Protein AF-A0AA38Q0B6-F1 (afdb_monomer_lite)

Sequence (111 aa):
MNSVNASTGLSMFQLRYGRAPRVIPPLLTSTTVTSCKPDSDLKDARDLLTKISLLESEARDNLYCAKVLQAYHADKSRGPCEIFEVGDLVLLSTLNRRQAYKKAGERRVAK

pLDDT: mean 83.53, std 13.38, range [40.41, 97.69]

Structure (mmCIF, N/CA/C/O backbone):
data_AF-A0AA38Q0B6-F1
#
_entry.id   AF-A0AA38Q0B6-F1
#
loop_
_atom_site.group_PDB
_atom_site.id
_atom_site.type_symbol
_atom_site.label_atom_id
_atom_site.label_alt_id
_atom_site.label_comp_id
_atom_site.label_asym_id
_atom_site.label_entity_id
_atom_site.label_seq_id
_atom_site.pdbx_PDB_ins_code
_atom_site.Cartn_x
_atom_site.Cartn_y
_atom_site.Cartn_z
_atom_site.occupancy
_atom_site.B_iso_or_equiv
_atom_site.auth_seq_id
_atom_site.auth_comp_id
_atom_site.auth_asym_id
_atom_site.auth_atom_id
_atom_site.pdbx_PDB_model_num
ATOM 1 N N . MET A 1 1 ? 5.061 16.464 -6.567 1.00 59.50 1 MET A N 1
ATOM 2 C CA . MET A 1 1 ? 4.255 15.226 -6.696 1.00 59.50 1 MET A CA 1
ATOM 3 C C . MET A 1 1 ? 5.158 13.988 -6.866 1.00 59.50 1 MET A C 1
ATOM 5 O O . MET A 1 1 ? 4.919 13.158 -7.730 1.00 59.50 1 MET A O 1
ATOM 9 N N . ASN A 1 2 ? 6.219 13.867 -6.054 1.00 76.81 2 ASN A N 1
ATOM 10 C CA . ASN A 1 2 ? 7.141 12.715 -6.039 1.00 76.81 2 ASN A CA 1
ATOM 11 C C . ASN A 1 2 ? 7.345 12.188 -4.605 1.00 76.81 2 ASN A C 1
ATOM 13 O O . ASN A 1 2 ? 8.365 11.592 -4.285 1.00 76.81 2 ASN A O 1
ATOM 17 N N . SER A 1 3 ? 6.395 12.470 -3.713 1.00 88.75 3 SER A N 1
ATOM 18 C CA . SER A 1 3 ? 6.390 11.900 -2.372 1.00 88.75 3 SER A CA 1
ATOM 19 C C . SER A 1 3 ? 6.080 10.411 -2.471 1.00 88.75 3 SER A C 1
ATOM 21 O O . SER A 1 3 ? 5.145 10.016 -3.176 1.00 88.75 3 SER A O 1
ATOM 23 N N . VAL A 1 4 ? 6.862 9.600 -1.768 1.00 90.88 4 VAL A N 1
ATOM 24 C CA . VAL A 1 4 ? 6.591 8.172 -1.608 1.00 90.88 4 VAL A CA 1
ATOM 25 C C . VAL A 1 4 ? 5.363 8.015 -0.719 1.00 90.88 4 VAL A C 1
ATOM 27 O O . VAL A 1 4 ? 5.267 8.651 0.331 1.00 90.88 4 VAL A O 1
ATOM 30 N N . ASN A 1 5 ? 4.404 7.201 -1.152 1.00 92.06 5 ASN A N 1
ATOM 31 C CA . ASN A 1 5 ? 3.260 6.866 -0.318 1.00 92.06 5 ASN A CA 1
ATOM 32 C C . ASN A 1 5 ? 3.671 5.771 0.676 1.00 92.06 5 ASN A C 1
ATOM 34 O O . ASN A 1 5 ? 4.132 4.707 0.272 1.00 92.06 5 ASN A O 1
ATOM 38 N N . ALA A 1 6 ? 3.470 6.022 1.971 1.00 91.81 6 ALA A N 1
ATOM 39 C CA . ALA A 1 6 ? 3.827 5.091 3.039 1.00 91.81 6 ALA A CA 1
ATOM 40 C C . ALA A 1 6 ? 3.128 3.724 2.923 1.00 91.81 6 ALA A C 1
ATOM 42 O O . ALA A 1 6 ? 3.690 2.721 3.341 1.00 91.81 6 ALA A O 1
ATOM 43 N N . SER A 1 7 ? 1.920 3.666 2.351 1.00 91.44 7 SER A N 1
ATOM 44 C CA . SER A 1 7 ? 1.168 2.411 2.208 1.00 91.44 7 SER A CA 1
ATOM 45 C C . SER A 1 7 ? 1.577 1.580 0.994 1.00 91.44 7 SER A C 1
ATOM 47 O O . SER A 1 7 ? 1.329 0.383 0.986 1.00 91.44 7 SER A O 1
ATOM 49 N N . THR A 1 8 ? 2.164 2.187 -0.041 1.00 91.62 8 THR A N 1
ATOM 50 C CA . THR A 1 8 ? 2.553 1.469 -1.270 1.00 91.62 8 THR A CA 1
ATOM 51 C C . THR A 1 8 ? 4.064 1.382 -1.466 1.00 91.62 8 THR A C 1
ATOM 53 O O . THR A 1 8 ? 4.509 0.639 -2.334 1.00 91.62 8 THR A O 1
ATOM 56 N N . GLY A 1 9 ? 4.860 2.151 -0.715 1.00 92.25 9 GLY A N 1
ATOM 57 C CA . GLY A 1 9 ? 6.321 2.206 -0.840 1.00 92.25 9 GLY A CA 1
ATOM 58 C C . GLY A 1 9 ? 6.833 2.904 -2.107 1.00 92.25 9 GLY A C 1
ATOM 59 O O . GLY A 1 9 ? 8.038 3.044 -2.287 1.00 92.25 9 GLY A O 1
ATOM 60 N N . LEU A 1 10 ? 5.936 3.393 -2.970 1.00 92.06 10 LEU A N 1
ATOM 61 C CA . LEU A 1 10 ? 6.259 3.959 -4.282 1.00 92.06 10 LEU A CA 1
ATOM 62 C C . LEU A 1 10 ? 5.713 5.380 -4.440 1.00 92.06 10 LEU A C 1
ATOM 64 O O . LEU A 1 10 ? 4.731 5.770 -3.797 1.00 92.06 10 LEU A O 1
ATOM 68 N N . SER A 1 11 ? 6.336 6.169 -5.319 1.00 93.12 11 SER A N 1
ATOM 69 C CA . SER A 1 11 ? 5.786 7.465 -5.719 1.00 93.12 11 SER A CA 1
ATOM 70 C C . SER A 1 11 ? 4.736 7.303 -6.822 1.00 93.12 11 SER A C 1
ATOM 72 O O . SER A 1 11 ? 4.830 6.424 -7.680 1.00 93.12 11 SER A O 1
ATOM 74 N N . MET A 1 12 ? 3.741 8.194 -6.855 1.00 89.81 12 MET A N 1
ATOM 75 C CA . MET A 1 12 ? 2.719 8.183 -7.915 1.00 89.81 12 MET A CA 1
ATOM 76 C C . MET A 1 12 ? 3.321 8.351 -9.315 1.00 89.81 12 MET A C 1
ATOM 78 O O . MET A 1 12 ? 2.793 7.826 -10.292 1.00 89.81 12 MET A O 1
ATOM 82 N N . PHE A 1 13 ? 4.450 9.058 -9.416 1.00 91.31 13 PHE A N 1
ATOM 83 C CA . PHE A 1 13 ? 5.167 9.199 -10.677 1.00 91.31 13 PHE A CA 1
ATOM 84 C C . PHE A 1 13 ? 5.773 7.860 -11.123 1.00 91.31 13 PHE A C 1
ATOM 86 O O . PHE A 1 13 ? 5.651 7.497 -12.291 1.00 91.31 13 PHE A O 1
ATOM 93 N N . GLN A 1 14 ? 6.374 7.105 -10.199 1.00 91.81 14 GLN A N 1
ATOM 94 C CA . GLN A 1 14 ? 6.919 5.778 -10.494 1.00 91.81 14 GLN A CA 1
ATOM 95 C C . GLN A 1 14 ? 5.827 4.788 -10.895 1.00 91.81 14 GLN A C 1
ATOM 97 O O . GLN A 1 14 ? 6.023 4.065 -11.865 1.00 91.81 14 GLN A O 1
ATOM 102 N N . LEU A 1 15 ? 4.672 4.804 -10.223 1.00 91.44 15 LEU A N 1
ATOM 103 C CA . LEU A 1 15 ? 3.537 3.951 -10.592 1.00 91.44 15 LEU A CA 1
ATOM 104 C C . LEU A 1 15 ? 3.022 4.254 -12.000 1.00 91.44 15 LEU A C 1
ATOM 106 O O . LEU A 1 15 ? 2.730 3.343 -12.762 1.00 91.44 15 LEU A O 1
ATOM 110 N N . ARG A 1 16 ? 2.948 5.536 -12.368 1.00 90.25 16 ARG A N 1
ATOM 111 C CA . ARG A 1 16 ? 2.414 5.944 -13.671 1.00 90.25 16 ARG A CA 1
ATOM 112 C C . ARG A 1 16 ? 3.399 5.754 -14.826 1.00 90.25 16 ARG A C 1
ATOM 114 O O . ARG A 1 16 ? 2.969 5.498 -15.945 1.00 90.25 16 ARG A O 1
ATOM 121 N N . TYR A 1 17 ? 4.695 5.950 -14.588 1.00 90.19 17 TYR A N 1
ATOM 122 C CA . TYR A 1 17 ? 5.703 6.030 -15.655 1.00 90.19 17 TYR A CA 1
ATOM 123 C C . TYR A 1 17 ? 6.804 4.965 -15.570 1.00 90.19 17 TYR A C 1
ATOM 125 O O . TYR A 1 17 ? 7.723 4.984 -16.387 1.00 90.19 17 TYR A O 1
ATOM 133 N N . GLY A 1 18 ? 6.778 4.080 -14.571 1.00 89.50 18 GLY A N 1
ATOM 134 C CA . GLY A 1 18 ? 7.767 3.010 -14.382 1.00 89.50 18 GLY A CA 1
ATOM 135 C C . GLY A 1 18 ? 9.177 3.483 -14.004 1.00 89.50 18 GLY A C 1
ATOM 136 O O . GLY A 1 18 ? 10.128 2.697 -13.977 1.00 89.50 18 GLY A O 1
ATOM 137 N N . ARG A 1 19 ? 9.354 4.784 -13.744 1.00 87.38 19 ARG A N 1
ATOM 138 C CA . ARG A 1 19 ? 10.656 5.420 -13.492 1.00 87.38 19 A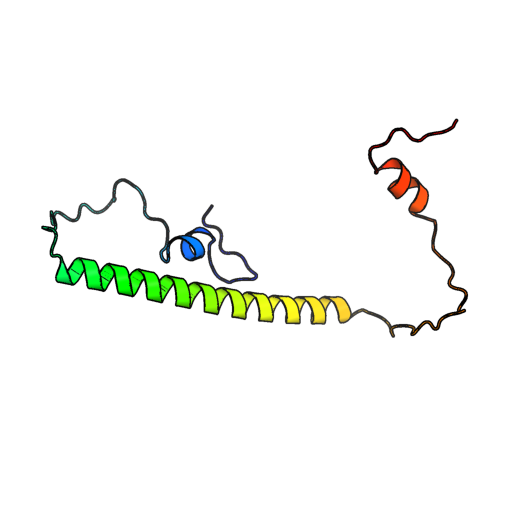RG A CA 1
ATOM 139 C C . ARG A 1 19 ? 10.523 6.609 -12.555 1.00 87.38 19 ARG A C 1
ATOM 141 O O . ARG A 1 19 ? 9.450 7.180 -12.434 1.00 87.38 19 ARG A O 1
ATOM 148 N N . ALA A 1 20 ? 11.624 7.012 -11.929 1.00 86.44 20 ALA A N 1
ATOM 149 C CA . ALA A 1 20 ? 11.682 8.256 -11.167 1.00 86.44 20 ALA A CA 1
ATOM 150 C C . ALA A 1 20 ? 11.657 9.483 -12.106 1.00 86.44 20 ALA A C 1
ATOM 152 O O . ALA A 1 20 ? 12.145 9.395 -13.242 1.00 86.44 20 ALA A O 1
ATOM 153 N N . PRO A 1 21 ? 11.106 10.626 -11.661 1.00 87.69 21 PRO A N 1
ATOM 154 C CA . PRO A 1 21 ? 11.129 11.851 -12.451 1.00 87.69 21 PRO A CA 1
ATOM 155 C C . PRO A 1 21 ? 12.571 12.315 -12.676 1.00 87.69 21 PRO A C 1
ATOM 157 O O . PRO A 1 21 ? 13.416 12.211 -11.788 1.00 87.69 21 PRO A O 1
ATOM 160 N N . ARG A 1 22 ? 12.851 12.827 -13.878 1.00 84.88 22 ARG A N 1
ATOM 161 C CA . ARG A 1 22 ? 14.148 13.406 -14.254 1.00 84.88 22 ARG A CA 1
ATOM 162 C C . ARG A 1 22 ? 14.000 14.916 -14.418 1.00 84.88 22 ARG A C 1
ATOM 164 O O . ARG A 1 22 ? 12.944 15.380 -14.842 1.00 84.88 22 ARG A O 1
ATOM 171 N N . VAL A 1 23 ? 15.054 15.663 -14.100 1.00 84.62 23 VAL A N 1
ATOM 172 C CA . VAL A 1 23 ? 15.114 17.109 -14.352 1.00 84.62 23 VAL A CA 1
ATOM 173 C C . VAL A 1 23 ? 15.203 17.343 -15.861 1.00 84.62 23 VAL A C 1
ATOM 175 O O . VAL A 1 23 ? 15.978 16.669 -16.543 1.00 84.62 23 VAL A O 1
ATOM 178 N N . ILE A 1 24 ? 14.376 18.257 -16.375 1.00 81.31 24 ILE A N 1
ATOM 179 C CA . ILE A 1 24 ? 14.391 18.699 -17.772 1.00 81.31 24 ILE A CA 1
ATOM 180 C C . ILE A 1 24 ? 14.799 20.181 -17.776 1.00 81.31 24 ILE A C 1
ATOM 182 O O . ILE A 1 24 ? 14.141 20.964 -17.088 1.00 81.31 24 ILE A O 1
ATOM 186 N N . PRO A 1 25 ? 15.835 20.580 -18.535 1.00 82.88 25 PRO A N 1
ATOM 187 C CA . PRO A 1 25 ? 16.687 19.736 -19.376 1.00 82.88 25 PRO A CA 1
ATOM 188 C C . PRO A 1 25 ? 17.638 18.845 -18.547 1.00 82.88 25 PRO A C 1
ATOM 190 O O . PRO A 1 25 ? 17.913 19.154 -17.386 1.00 82.88 25 PRO A O 1
ATOM 193 N N . PRO A 1 26 ? 18.131 17.724 -19.107 1.00 78.56 26 PRO A N 1
ATOM 194 C CA . PRO A 1 26 ? 19.083 16.858 -18.418 1.00 78.56 26 PRO A CA 1
ATOM 195 C C . PRO A 1 26 ? 20.334 17.645 -18.011 1.00 78.56 26 PRO A C 1
ATOM 197 O O . PRO A 1 26 ? 20.964 18.273 -18.856 1.00 78.56 26 PRO A O 1
ATOM 200 N N . LEU A 1 27 ? 20.710 17.586 -16.729 1.00 79.44 27 LEU A N 1
ATOM 201 C CA . LEU A 1 27 ? 21.927 18.247 -16.228 1.00 79.44 27 LEU A CA 1
ATOM 202 C C . LEU A 1 27 ? 23.204 17.626 -16.812 1.00 79.44 27 LEU A C 1
ATOM 204 O O . LEU A 1 27 ? 24.219 18.298 -16.953 1.00 79.44 27 LEU A O 1
ATOM 208 N N . LEU A 1 28 ? 23.135 16.339 -17.159 1.00 76.56 28 LEU A N 1
ATOM 209 C CA . LEU A 1 28 ? 24.162 15.646 -17.920 1.00 76.56 28 LEU A CA 1
ATOM 210 C C . LEU A 1 28 ? 23.729 15.617 -19.382 1.00 76.56 28 LEU A C 1
ATOM 212 O O . LEU A 1 28 ? 22.768 14.934 -19.747 1.00 76.56 28 LEU A O 1
ATOM 216 N N . THR A 1 29 ? 24.447 16.350 -20.224 1.00 63.44 29 THR A N 1
ATOM 217 C CA . THR A 1 29 ? 24.314 16.249 -21.673 1.00 63.44 29 THR A CA 1
ATOM 218 C C . THR A 1 29 ? 24.934 14.929 -22.121 1.00 63.44 29 THR A C 1
ATOM 220 O O . THR A 1 29 ? 26.147 14.831 -22.292 1.00 63.44 29 THR A O 1
ATOM 223 N N . SER A 1 30 ? 24.121 13.886 -22.294 1.00 59.44 30 SER A N 1
ATOM 224 C CA . SER A 1 30 ? 24.564 12.727 -23.071 1.00 59.44 30 SER A CA 1
ATOM 225 C C . SER A 1 30 ? 24.685 13.180 -24.524 1.00 59.44 30 SER A C 1
ATOM 227 O O . SER A 1 30 ? 23.676 13.337 -25.206 1.00 59.44 30 SER A O 1
ATOM 229 N N . THR A 1 31 ? 25.909 13.428 -24.994 1.00 56.09 31 THR A N 1
ATOM 230 C CA . THR A 1 31 ? 26.232 13.874 -26.368 1.00 56.09 31 THR A CA 1
ATOM 231 C C . THR A 1 31 ? 25.901 12.819 -27.435 1.00 56.09 31 THR A C 1
ATOM 233 O O . THR A 1 31 ? 26.100 13.026 -28.628 1.00 56.09 31 THR A O 1
ATOM 236 N N . THR A 1 32 ? 25.373 11.664 -27.037 1.00 58.03 32 THR A N 1
ATOM 237 C CA . THR A 1 32 ? 24.888 10.645 -27.958 1.00 58.03 32 THR A CA 1
ATOM 238 C C . THR A 1 32 ? 23.531 11.073 -28.499 1.00 58.03 32 THR A C 1
ATOM 240 O O . THR A 1 32 ? 22.486 10.796 -27.908 1.00 58.03 32 THR A O 1
ATOM 243 N N . VAL A 1 33 ? 23.544 11.743 -29.648 1.00 57.34 33 VAL A N 1
ATOM 244 C CA . VAL A 1 33 ? 22.398 11.770 -30.556 1.00 57.34 33 VAL A CA 1
ATOM 245 C C . VAL A 1 33 ? 22.174 10.313 -30.973 1.00 57.34 33 VAL A C 1
ATOM 247 O O . VAL A 1 33 ? 22.799 9.813 -31.907 1.00 57.34 33 VAL A O 1
ATOM 250 N N . THR A 1 34 ? 21.409 9.563 -30.180 1.00 60.19 34 THR A N 1
ATOM 251 C CA . THR A 1 34 ? 21.167 8.144 -30.435 1.00 60.19 34 THR A CA 1
ATOM 252 C C . THR A 1 34 ? 20.273 8.060 -31.663 1.00 60.19 34 THR A C 1
ATOM 254 O O . THR A 1 34 ? 19.082 8.342 -31.593 1.00 60.19 34 THR A O 1
ATOM 257 N N . SER A 1 35 ? 20.875 7.722 -32.806 1.00 64.56 35 SER A N 1
ATOM 258 C CA . SER A 1 35 ? 20.156 7.260 -33.994 1.00 64.56 35 SER A CA 1
ATOM 259 C C . SER A 1 35 ? 19.133 6.205 -33.566 1.00 64.56 35 SER A C 1
ATOM 261 O O . SER A 1 35 ? 19.517 5.251 -32.885 1.00 64.56 35 SER A O 1
ATOM 263 N N . CYS A 1 36 ? 17.855 6.404 -33.914 1.00 60.28 36 CYS A N 1
ATOM 264 C CA . CYS A 1 36 ? 16.777 5.455 -33.640 1.00 60.28 36 CYS A CA 1
ATOM 265 C C . CYS A 1 36 ? 17.181 4.079 -34.168 1.00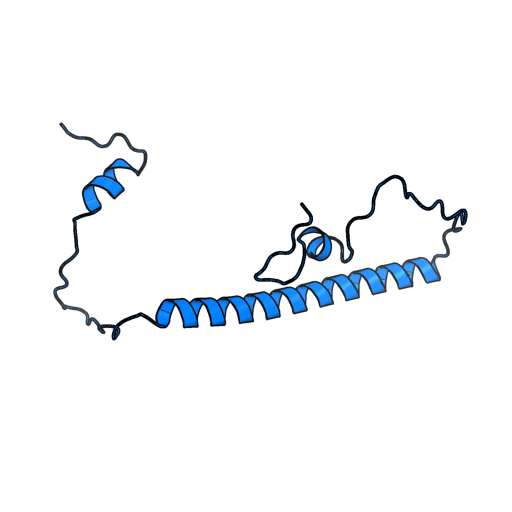 60.28 36 CYS A C 1
ATOM 267 O O . CYS A 1 36 ? 17.311 3.873 -35.377 1.00 60.28 36 CYS A O 1
ATOM 269 N N . LYS A 1 37 ? 17.411 3.143 -33.250 1.00 77.25 37 LYS A N 1
ATOM 270 C CA . LYS A 1 37 ? 17.750 1.761 -33.567 1.00 77.25 37 LYS A CA 1
ATOM 271 C C . LYS A 1 37 ? 16.496 0.949 -33.254 1.00 77.25 37 LYS A C 1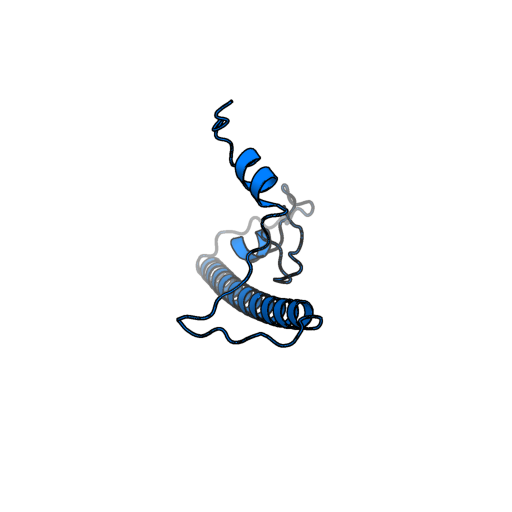
ATOM 273 O O . LYS A 1 37 ? 16.262 0.636 -32.088 1.00 77.25 37 LYS A O 1
ATOM 278 N N . PRO A 1 38 ? 15.675 0.610 -34.263 1.00 75.25 38 PRO A N 1
ATOM 279 C CA . PRO A 1 38 ? 14.323 0.101 -34.039 1.00 75.25 38 PRO A CA 1
ATOM 280 C C . PRO A 1 38 ? 14.305 -1.146 -33.144 1.00 75.25 38 PRO A C 1
ATOM 282 O O . PRO A 1 38 ? 13.462 -1.255 -32.260 1.00 75.25 38 PRO A O 1
ATOM 285 N N . ASP A 1 39 ? 15.278 -2.047 -33.293 1.00 79.81 39 ASP A N 1
ATOM 286 C CA . ASP A 1 39 ? 15.336 -3.275 -32.494 1.00 79.81 39 ASP A CA 1
ATOM 287 C C . ASP A 1 39 ? 15.728 -3.052 -31.027 1.00 79.81 39 ASP A C 1
ATOM 289 O O . ASP A 1 39 ? 15.269 -3.800 -30.161 1.00 79.81 39 ASP A O 1
ATOM 293 N N . SER A 1 40 ? 16.573 -2.058 -30.718 1.00 81.06 40 SER A N 1
ATOM 294 C CA . SER A 1 40 ? 16.882 -1.718 -29.321 1.00 81.06 40 SER A CA 1
ATOM 295 C C . SER A 1 40 ? 15.741 -0.939 -28.686 1.00 81.06 40 SER A C 1
ATOM 297 O O . SER A 1 40 ? 15.342 -1.260 -27.572 1.00 81.06 40 SER A O 1
ATOM 299 N N . ASP A 1 41 ? 15.148 -0.001 -29.423 1.00 83.81 41 ASP A N 1
ATOM 300 C CA . ASP A 1 41 ? 14.062 0.842 -28.923 1.00 83.81 41 ASP A CA 1
ATOM 301 C C . ASP A 1 41 ? 12.815 -0.004 -28.595 1.00 83.81 41 ASP A C 1
ATOM 303 O O . ASP A 1 41 ? 12.137 0.224 -27.592 1.00 83.81 41 ASP A O 1
ATOM 307 N N . LEU A 1 42 ? 12.541 -1.045 -29.394 1.00 87.12 42 LEU A N 1
ATOM 308 C CA . LEU A 1 42 ? 11.476 -2.015 -29.120 1.00 87.12 42 LEU A CA 1
ATOM 309 C C . LEU A 1 42 ? 11.741 -2.865 -27.870 1.00 87.12 42 LEU A C 1
ATOM 311 O O . LEU A 1 42 ? 10.793 -3.200 -27.157 1.00 87.12 42 LEU A O 1
ATOM 315 N N . LYS A 1 43 ? 12.997 -3.245 -27.605 1.00 88.44 43 LYS A N 1
ATOM 316 C CA . LYS A 1 43 ? 13.366 -3.977 -26.381 1.00 88.44 43 LYS A CA 1
ATOM 317 C C . LYS A 1 43 ? 13.202 -3.081 -25.158 1.00 88.44 43 LYS A C 1
ATOM 319 O O . LYS A 1 43 ? 12.483 -3.461 -24.240 1.00 88.44 43 LYS A O 1
ATOM 324 N N . ASP A 1 44 ? 13.730 -1.862 -25.214 1.00 87.75 44 ASP A N 1
ATOM 325 C CA . ASP A 1 44 ? 13.624 -0.880 -24.133 1.00 87.75 44 ASP A CA 1
ATOM 326 C C . ASP A 1 44 ? 12.160 -0.549 -23.801 1.00 87.75 44 ASP A C 1
ATOM 328 O O . ASP A 1 44 ? 11.785 -0.440 -22.631 1.00 87.75 44 ASP A O 1
ATOM 332 N N . ALA A 1 45 ? 11.299 -0.428 -24.818 1.00 89.44 45 ALA A N 1
ATOM 333 C CA . ALA A 1 45 ? 9.870 -0.200 -24.622 1.00 89.44 45 ALA A CA 1
ATOM 334 C C . ALA A 1 45 ? 9.175 -1.388 -23.937 1.00 89.44 45 ALA A C 1
ATOM 336 O O . ALA A 1 45 ? 8.356 -1.188 -23.036 1.00 89.44 45 ALA A O 1
ATOM 337 N N . ARG A 1 46 ? 9.502 -2.625 -24.334 1.00 92.81 46 ARG A N 1
ATOM 338 C CA . ARG A 1 46 ? 8.972 -3.834 -23.685 1.00 92.81 46 ARG A CA 1
ATOM 339 C C . ARG A 1 46 ? 9.429 -3.923 -22.235 1.00 92.81 46 ARG A C 1
ATOM 341 O O . ARG A 1 46 ? 8.596 -4.161 -21.366 1.00 92.81 46 ARG A O 1
ATOM 348 N N . ASP A 1 47 ? 10.703 -3.658 -21.973 1.00 92.25 47 ASP A N 1
ATOM 349 C CA . ASP A 1 47 ? 11.279 -3.681 -20.628 1.00 92.25 47 ASP A CA 1
ATOM 350 C C . ASP A 1 47 ? 10.672 -2.600 -19.722 1.00 92.25 47 ASP A C 1
ATOM 352 O O . ASP A 1 47 ? 10.463 -2.803 -18.525 1.00 92.25 47 ASP A O 1
ATOM 356 N N . LEU A 1 48 ? 10.325 -1.442 -20.287 1.00 91.44 48 LEU A N 1
ATOM 357 C CA . LEU A 1 48 ? 9.591 -0.404 -19.570 1.00 91.44 48 LEU A CA 1
ATOM 358 C C . LEU A 1 48 ? 8.196 -0.906 -19.166 1.00 91.44 48 LEU A C 1
ATOM 360 O O . LEU A 1 48 ? 7.809 -0.768 -18.005 1.00 91.44 48 LEU A O 1
ATOM 364 N N . LEU A 1 49 ? 7.449 -1.506 -20.095 1.00 93.38 49 LEU A N 1
ATOM 365 C CA . LEU A 1 49 ? 6.103 -2.016 -19.818 1.00 93.38 49 LEU A CA 1
ATOM 366 C C . LEU A 1 49 ? 6.117 -3.132 -18.769 1.00 93.38 49 LEU A C 1
ATOM 368 O O . LEU A 1 49 ? 5.323 -3.085 -17.829 1.00 93.38 49 LEU A O 1
ATOM 372 N N . THR A 1 50 ? 7.044 -4.088 -18.876 1.00 94.62 50 THR A N 1
ATOM 373 C CA . THR A 1 50 ? 7.187 -5.161 -17.878 1.00 94.62 50 THR A CA 1
ATOM 374 C C . THR A 1 50 ? 7.524 -4.591 -16.504 1.00 94.62 50 THR A C 1
ATOM 376 O O . THR A 1 50 ? 6.955 -5.019 -15.499 1.00 94.62 50 THR A O 1
ATOM 379 N N . LYS A 1 51 ? 8.376 -3.562 -16.450 1.00 93.12 51 LYS A N 1
ATOM 380 C CA . LYS A 1 51 ? 8.699 -2.858 -15.210 1.00 93.12 51 LYS A CA 1
ATOM 381 C C . LYS A 1 51 ? 7.495 -2.140 -14.602 1.00 93.12 51 LYS A C 1
ATOM 383 O O . LYS A 1 51 ? 7.342 -2.178 -13.385 1.00 93.12 51 LYS A O 1
ATOM 388 N N . ILE A 1 52 ? 6.641 -1.503 -15.407 1.00 94.62 52 ILE A N 1
ATOM 389 C CA . ILE A 1 52 ? 5.397 -0.893 -14.904 1.00 94.62 52 ILE A CA 1
ATOM 390 C C . ILE A 1 52 ? 4.508 -1.967 -14.282 1.00 94.62 52 ILE A C 1
ATOM 392 O O . ILE A 1 52 ? 4.083 -1.808 -13.142 1.00 94.62 52 ILE A O 1
ATOM 396 N N . SER A 1 53 ? 4.276 -3.078 -14.986 1.00 95.44 53 SER A N 1
ATOM 397 C CA . SER A 1 53 ? 3.441 -4.166 -14.469 1.00 95.44 53 SER A CA 1
ATOM 398 C C . SER A 1 53 ? 3.980 -4.743 -13.157 1.00 95.44 53 SER A C 1
ATOM 400 O O . SER A 1 53 ? 3.200 -5.006 -12.243 1.00 95.44 53 SER A O 1
ATOM 402 N N . LEU A 1 54 ? 5.304 -4.881 -13.036 1.00 95.75 54 LEU A N 1
ATOM 403 C CA . LEU A 1 54 ? 5.958 -5.342 -11.812 1.00 95.75 54 LEU A CA 1
ATOM 404 C C . LEU A 1 54 ? 5.775 -4.353 -10.650 1.00 95.75 54 LEU A C 1
ATOM 406 O O . LEU A 1 54 ? 5.409 -4.756 -9.545 1.00 95.75 54 LEU A O 1
ATOM 410 N N . LEU A 1 55 ? 5.971 -3.056 -10.901 1.00 95.31 55 LEU A N 1
ATOM 411 C CA . LEU A 1 55 ? 5.762 -2.015 -9.892 1.00 95.31 55 LEU A CA 1
ATOM 412 C C . LEU A 1 55 ? 4.301 -1.942 -9.442 1.00 95.31 55 LEU A C 1
ATOM 414 O O . LEU A 1 55 ? 4.031 -1.710 -8.267 1.00 95.31 55 LEU A O 1
ATOM 418 N N . GLU A 1 56 ? 3.348 -2.157 -10.349 1.00 94.69 56 GLU A N 1
ATOM 419 C CA . GLU A 1 56 ? 1.938 -2.240 -9.978 1.00 94.69 56 GLU A CA 1
ATOM 420 C C . GLU A 1 56 ? 1.641 -3.439 -9.076 1.00 94.69 56 GLU A C 1
ATOM 422 O O . GLU A 1 56 ? 0.885 -3.285 -8.116 1.00 94.69 56 GLU A O 1
ATOM 427 N N . SER A 1 57 ? 2.205 -4.621 -9.359 1.00 96.19 57 SER A N 1
ATOM 428 C CA . SER A 1 57 ? 2.035 -5.781 -8.472 1.00 96.19 57 SER A CA 1
ATOM 429 C C . SER A 1 57 ? 2.619 -5.521 -7.086 1.00 96.19 57 SER A C 1
ATOM 431 O O . SER A 1 57 ? 1.911 -5.689 -6.098 1.00 96.19 57 SER A O 1
ATOM 433 N N . GLU A 1 58 ? 3.841 -4.988 -7.012 1.00 96.06 58 GLU A N 1
ATOM 434 C CA . GLU A 1 58 ? 4.492 -4.646 -5.744 1.00 96.06 58 GLU A CA 1
ATOM 435 C C . GLU A 1 58 ? 3.673 -3.618 -4.947 1.00 96.06 58 GLU A C 1
ATOM 437 O O . GLU A 1 58 ? 3.466 -3.755 -3.741 1.00 96.06 58 GLU A O 1
ATOM 442 N N . ALA A 1 59 ? 3.125 -2.607 -5.627 1.00 95.81 59 ALA A N 1
ATOM 443 C CA . ALA A 1 59 ? 2.272 -1.611 -4.994 1.00 95.81 59 ALA A CA 1
ATOM 444 C C . ALA A 1 59 ? 1.006 -2.222 -4.390 1.00 95.81 59 ALA A C 1
ATOM 446 O O . ALA A 1 59 ? 0.587 -1.803 -3.310 1.00 95.81 59 ALA A O 1
ATOM 447 N N . ARG A 1 60 ? 0.380 -3.180 -5.088 1.00 96.00 60 ARG A N 1
ATOM 448 C CA . ARG A 1 60 ? -0.823 -3.872 -4.604 1.00 96.00 60 ARG A CA 1
ATOM 449 C C . ARG A 1 60 ? -0.507 -4.726 -3.382 1.00 96.00 60 ARG A C 1
ATOM 451 O O . ARG A 1 60 ? -1.264 -4.654 -2.414 1.00 96.00 60 ARG A O 1
ATOM 458 N N . ASP A 1 61 ? 0.608 -5.447 -3.399 1.00 97.56 61 ASP A N 1
ATOM 459 C CA . ASP A 1 61 ? 1.049 -6.280 -2.277 1.00 97.56 61 ASP A CA 1
ATOM 460 C C . ASP A 1 61 ? 1.348 -5.428 -1.037 1.00 97.56 61 ASP A C 1
ATOM 462 O O . ASP A 1 61 ? 0.846 -5.706 0.058 1.00 97.56 61 ASP A O 1
ATOM 466 N N . ASN A 1 62 ? 2.065 -4.314 -1.216 1.00 96.75 62 ASN A N 1
ATOM 467 C CA . ASN A 1 62 ? 2.343 -3.361 -0.141 1.00 96.75 62 ASN A CA 1
ATOM 468 C C . ASN A 1 62 ? 1.053 -2.761 0.432 1.00 96.75 62 ASN A C 1
ATOM 470 O O . ASN A 1 62 ? 0.879 -2.703 1.651 1.00 96.75 62 ASN A O 1
ATOM 474 N N . LEU A 1 63 ? 0.112 -2.371 -0.434 1.00 96.31 63 LEU A N 1
ATOM 475 C CA . LEU A 1 63 ? -1.176 -1.814 -0.018 1.00 96.31 63 LEU A CA 1
ATOM 476 C C . LEU A 1 63 ? -1.997 -2.850 0.760 1.00 96.31 63 LEU A C 1
ATOM 478 O O . LEU A 1 63 ? -2.629 -2.515 1.764 1.00 96.31 63 LEU A O 1
ATOM 482 N N . TYR A 1 64 ? -1.976 -4.111 0.327 1.00 97.69 64 TYR A N 1
ATOM 483 C CA . TYR A 1 64 ? -2.636 -5.201 1.034 1.00 97.69 64 TYR A CA 1
ATOM 484 C C . TYR A 1 64 ? -2.044 -5.398 2.434 1.00 97.69 64 TYR A C 1
ATOM 486 O O . TYR A 1 64 ? -2.783 -5.376 3.419 1.00 97.69 64 TYR A O 1
ATOM 494 N N . CYS A 1 65 ? -0.716 -5.485 2.542 1.00 97.19 65 CYS A N 1
ATOM 495 C CA . CYS A 1 65 ? -0.020 -5.582 3.824 1.00 97.19 65 CYS A CA 1
ATOM 496 C C . CYS A 1 65 ? -0.353 -4.394 4.744 1.00 97.19 65 CYS A C 1
ATOM 498 O O . CYS A 1 65 ? -0.736 -4.579 5.901 1.00 97.19 65 CYS A O 1
ATOM 500 N N . ALA A 1 66 ? -0.312 -3.169 4.211 1.00 97.00 66 ALA A N 1
ATOM 501 C CA . ALA A 1 66 ? -0.654 -1.963 4.954 1.00 97.00 66 ALA A CA 1
ATOM 502 C C . ALA A 1 66 ? -2.097 -1.996 5.482 1.00 97.00 66 ALA A C 1
ATOM 504 O O . ALA A 1 66 ? -2.329 -1.623 6.629 1.00 97.00 66 ALA A O 1
ATOM 505 N N . LYS A 1 67 ? -3.063 -2.479 4.690 1.00 96.50 67 LYS A N 1
ATOM 506 C CA . LYS A 1 67 ? -4.460 -2.641 5.127 1.00 96.50 67 LYS A CA 1
ATOM 507 C C . LYS A 1 67 ? -4.608 -3.663 6.247 1.00 96.50 67 LYS A C 1
ATOM 509 O O . LYS A 1 67 ? -5.342 -3.402 7.196 1.00 96.50 67 LYS A O 1
ATOM 514 N N . VAL A 1 68 ? -3.912 -4.796 6.157 1.00 96.81 68 VAL A N 1
ATOM 515 C CA . VAL A 1 68 ? -3.917 -5.819 7.214 1.00 96.81 68 VAL A CA 1
ATOM 516 C C . VAL A 1 68 ? -3.366 -5.239 8.516 1.00 96.81 68 VAL A C 1
ATOM 518 O O . VAL A 1 68 ? -3.993 -5.380 9.564 1.00 96.81 68 VAL A O 1
ATOM 521 N N . LEU A 1 69 ? -2.243 -4.521 8.453 1.00 95.81 69 LEU A N 1
ATOM 522 C CA . LEU A 1 69 ? -1.658 -3.860 9.621 1.00 95.81 69 LEU A CA 1
ATOM 523 C C . LEU A 1 69 ? -2.576 -2.773 10.189 1.00 95.81 69 LEU A C 1
ATOM 525 O O . LEU A 1 69 ? -2.744 -2.685 11.402 1.00 95.81 69 LEU A O 1
ATOM 529 N N . GLN A 1 70 ? -3.193 -1.960 9.329 1.00 94.81 70 GLN A N 1
ATOM 530 C CA . GLN A 1 70 ? -4.157 -0.942 9.747 1.00 94.81 70 GLN A CA 1
ATOM 531 C C . GLN A 1 70 ? -5.349 -1.564 10.475 1.00 94.81 70 GLN A C 1
ATOM 533 O O . GLN A 1 70 ? -5.708 -1.076 11.542 1.00 94.81 70 GLN A O 1
ATOM 538 N N . ALA A 1 71 ? -5.922 -2.647 9.941 1.00 94.31 71 ALA A N 1
ATOM 539 C CA . ALA A 1 71 ? -7.013 -3.372 10.587 1.00 94.31 71 ALA A CA 1
ATOM 540 C C . ALA A 1 71 ? -6.571 -3.938 11.942 1.00 94.31 71 ALA A C 1
ATOM 542 O O . ALA A 1 71 ? -7.192 -3.648 12.959 1.00 94.31 71 ALA A O 1
ATOM 543 N N . TYR A 1 72 ? -5.433 -4.634 11.981 1.00 94.62 72 TYR A N 1
ATOM 544 C CA . TYR A 1 72 ? -4.876 -5.180 13.217 1.00 94.62 72 TYR A CA 1
ATOM 545 C C . TYR A 1 72 ? -4.673 -4.107 14.297 1.00 94.62 72 TYR A C 1
ATOM 547 O O . TYR A 1 72 ? -5.059 -4.293 15.449 1.00 94.62 72 TYR A O 1
ATOM 555 N N . HIS A 1 73 ? -4.089 -2.962 13.941 1.00 94.00 73 HIS A N 1
ATOM 556 C CA . HIS A 1 73 ? -3.856 -1.878 14.892 1.00 94.00 73 HIS A CA 1
ATOM 557 C C . HIS A 1 73 ? -5.137 -1.146 15.300 1.00 94.00 73 HIS A C 1
ATOM 559 O O . HIS A 1 73 ? -5.238 -0.740 16.457 1.00 94.00 73 HIS A O 1
ATOM 565 N N . ALA A 1 74 ? -6.104 -0.995 14.393 1.00 92.31 74 ALA A N 1
ATOM 566 C CA . ALA A 1 74 ? -7.406 -0.411 14.704 1.00 92.31 74 ALA A CA 1
ATOM 567 C C . ALA A 1 74 ? -8.217 -1.308 15.652 1.00 92.31 74 ALA A C 1
ATOM 569 O O . ALA A 1 74 ? -8.836 -0.811 16.592 1.00 92.31 74 ALA A O 1
ATOM 570 N N . ASP A 1 75 ? -8.168 -2.625 15.445 1.00 91.56 75 ASP A N 1
ATOM 571 C CA . ASP A 1 75 ? -8.881 -3.598 16.270 1.00 91.56 75 ASP A CA 1
ATOM 572 C C . ASP A 1 75 ? -8.134 -3.945 17.572 1.00 91.56 75 ASP A C 1
ATOM 574 O O . ASP A 1 75 ? -8.737 -4.485 18.495 1.00 91.56 75 ASP A O 1
ATOM 578 N N . LYS A 1 76 ? -6.850 -3.583 17.716 1.00 91.62 76 LYS A N 1
ATOM 579 C CA . LYS A 1 76 ? -6.034 -3.900 18.907 1.00 91.62 76 LYS A CA 1
ATOM 580 C C . LYS A 1 76 ? -6.658 -3.430 20.225 1.00 91.62 76 LYS A C 1
ATOM 582 O O . LYS A 1 76 ? -6.499 -4.092 21.246 1.00 91.62 76 LYS A O 1
ATOM 587 N N . SER A 1 77 ? -7.309 -2.268 20.223 1.00 89.38 77 SER A N 1
ATOM 588 C CA . SER A 1 77 ? -7.986 -1.701 21.399 1.00 89.38 77 SER A CA 1
ATOM 589 C C . SER A 1 77 ? -9.498 -1.906 21.377 1.00 89.38 77 SER A C 1
ATOM 591 O O . SER A 1 77 ? -10.206 -1.340 22.210 1.00 89.38 77 SER A O 1
ATOM 593 N N . ARG A 1 78 ? -10.019 -2.643 20.395 1.00 84.88 78 ARG A N 1
ATOM 594 C CA . ARG A 1 78 ? -11.452 -2.868 20.263 1.00 84.88 78 ARG A CA 1
ATOM 595 C C . ARG A 1 78 ? -11.895 -3.879 21.318 1.00 84.88 78 ARG A C 1
ATOM 597 O O . ARG A 1 78 ? -11.275 -4.923 21.495 1.00 84.88 78 ARG A O 1
ATOM 604 N N . GLY A 1 79 ? -12.960 -3.538 22.040 1.00 85.94 79 GLY A N 1
ATOM 605 C CA . GLY A 1 79 ? -13.605 -4.456 22.975 1.00 85.94 79 GLY A CA 1
ATOM 606 C C . GLY A 1 79 ? -14.274 -5.634 22.255 1.00 85.94 79 GLY A C 1
ATOM 607 O O . GLY A 1 79 ? -14.334 -5.647 21.020 1.00 85.94 79 GLY A O 1
ATOM 608 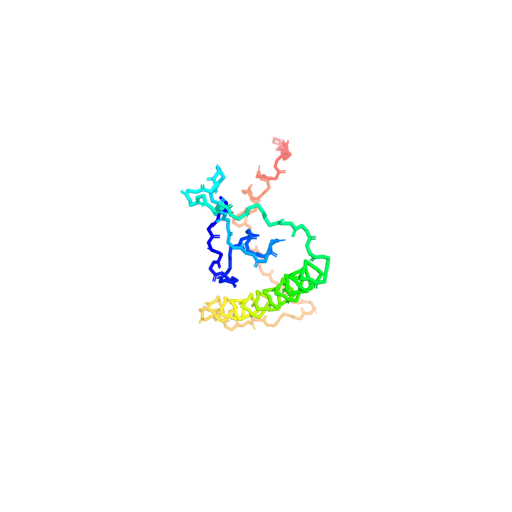N N . PRO A 1 80 ? -14.799 -6.617 23.006 1.00 85.19 80 PRO A N 1
ATOM 609 C CA . PRO A 1 80 ? -15.582 -7.700 22.424 1.00 85.19 80 PRO A CA 1
ATOM 610 C C . PRO A 1 80 ? -16.696 -7.122 21.548 1.00 85.19 80 PRO A C 1
ATOM 612 O O . PRO A 1 80 ? -17.388 -6.181 21.936 1.00 85.19 80 PRO A O 1
ATOM 615 N N . CYS A 1 81 ? -16.824 -7.652 20.334 1.00 79.75 81 CYS A N 1
ATOM 616 C CA . CYS A 1 81 ? -17.867 -7.214 19.425 1.00 79.75 81 CYS A CA 1
ATOM 617 C C . CYS A 1 81 ? -19.181 -7.855 19.873 1.00 79.75 81 CYS A C 1
ATOM 619 O O . CYS A 1 81 ? -19.314 -9.076 19.820 1.00 79.75 81 CYS A O 1
ATOM 621 N N . GLU A 1 82 ? -20.129 -7.042 20.328 1.00 86.12 82 GLU A N 1
ATOM 622 C CA . GLU A 1 82 ? -21.483 -7.510 20.615 1.00 86.12 82 GLU A CA 1
ATOM 623 C C . GLU A 1 82 ? -22.129 -7.992 19.308 1.00 86.12 82 GLU A C 1
ATOM 625 O O . GLU A 1 82 ? -22.074 -7.308 18.280 1.00 86.12 82 GLU A O 1
ATOM 630 N N . ILE A 1 83 ? -22.675 -9.208 19.332 1.00 88.94 83 ILE A N 1
ATOM 631 C CA . ILE A 1 83 ? -23.434 -9.782 18.220 1.00 88.94 83 ILE A CA 1
ATOM 632 C C . ILE A 1 83 ? -24.893 -9.431 18.490 1.00 88.94 83 ILE A C 1
ATOM 634 O O . ILE A 1 83 ? -25.450 -9.889 19.482 1.00 88.94 83 ILE A O 1
ATOM 638 N N . PHE A 1 84 ? -25.479 -8.598 17.634 1.00 90.44 84 PHE A N 1
ATOM 639 C CA . PHE A 1 84 ? -26.886 -8.210 17.729 1.00 90.44 84 PHE A CA 1
ATOM 640 C C . PHE A 1 84 ? -27.735 -9.102 16.827 1.00 90.44 84 PHE A C 1
ATOM 642 O O . PHE A 1 84 ? -27.387 -9.308 15.659 1.00 90.44 84 PHE A O 1
ATOM 649 N N . GLU A 1 85 ? -28.859 -9.585 17.342 1.00 93.69 85 GLU A N 1
ATOM 650 C CA . GLU A 1 85 ? -29.848 -10.335 16.575 1.00 93.69 85 GLU A CA 1
ATOM 651 C C . GLU A 1 85 ? -31.036 -9.459 16.152 1.00 93.69 85 GLU A C 1
ATOM 653 O O . GLU A 1 85 ? -31.276 -8.355 16.652 1.00 93.69 85 GLU A O 1
ATOM 658 N N . VAL A 1 86 ? -31.792 -9.941 15.163 1.00 93.38 86 VAL A N 1
ATOM 659 C CA . VAL A 1 86 ? -32.980 -9.233 14.678 1.00 93.38 86 VAL A CA 1
ATOM 660 C C . VAL A 1 86 ? -34.043 -9.240 15.775 1.00 93.38 86 VAL A C 1
ATOM 662 O O . VAL A 1 86 ? -34.582 -10.287 16.116 1.00 93.38 86 VAL A O 1
ATOM 665 N N . GLY A 1 87 ? -34.372 -8.052 16.284 1.00 93.75 87 GLY A N 1
ATOM 666 C CA . GLY A 1 87 ? -35.313 -7.867 17.392 1.00 93.75 87 GLY A CA 1
ATOM 667 C C . GLY A 1 87 ? -34.670 -7.269 18.643 1.00 93.75 87 GLY A C 1
ATOM 668 O O . GLY A 1 87 ? -35.400 -6.781 19.506 1.00 93.75 87 GLY A O 1
ATOM 669 N N . ASP A 1 88 ? -33.336 -7.224 18.712 1.00 94.06 88 ASP A N 1
ATOM 670 C CA . ASP A 1 88 ? -32.630 -6.607 19.830 1.00 94.06 88 ASP A CA 1
ATOM 671 C C . ASP A 1 88 ? -32.862 -5.094 19.893 1.00 94.06 88 ASP A C 1
ATOM 673 O O . ASP A 1 88 ? -32.802 -4.363 18.896 1.00 94.06 88 ASP A O 1
ATOM 677 N N . LEU A 1 89 ? -33.102 -4.606 21.109 1.00 90.94 89 LEU A N 1
ATOM 678 C CA . LEU A 1 89 ? -33.241 -3.184 21.390 1.00 90.94 89 LEU A CA 1
ATOM 679 C C . LEU A 1 89 ? -31.868 -2.598 21.721 1.00 90.94 89 LEU A C 1
ATOM 681 O O . LEU A 1 89 ? -31.329 -2.820 22.803 1.00 90.94 89 LEU A O 1
ATOM 685 N N . VAL A 1 90 ? -31.324 -1.802 20.803 1.00 88.12 90 VAL A N 1
ATOM 686 C CA . VAL A 1 90 ? -30.052 -1.092 20.994 1.00 88.12 90 VAL A CA 1
ATOM 687 C C . VAL A 1 90 ? -30.275 0.392 21.264 1.00 88.12 90 VAL A C 1
ATOM 689 O O . VAL A 1 90 ? -31.063 1.064 20.593 1.00 88.12 90 VAL A O 1
ATOM 692 N N . LEU A 1 91 ? -29.557 0.932 22.251 1.00 86.75 91 LEU A N 1
ATOM 693 C CA . LEU A 1 91 ? -29.633 2.351 22.578 1.00 86.75 91 LEU A CA 1
ATOM 694 C C . LEU A 1 91 ? -28.718 3.152 21.644 1.00 86.75 91 LEU A C 1
ATOM 696 O O . LEU A 1 91 ? -27.494 3.039 21.687 1.00 86.75 91 LEU A O 1
ATOM 700 N N . LEU A 1 92 ? -29.306 3.998 20.801 1.00 83.44 92 LEU A N 1
ATOM 701 C CA . LEU A 1 92 ? -28.544 4.821 19.868 1.00 83.44 92 LEU A CA 1
ATOM 702 C C . LEU A 1 92 ? -28.142 6.143 20.531 1.00 83.44 92 LEU A C 1
ATOM 704 O O . LEU A 1 92 ? -28.995 6.959 20.881 1.00 83.44 92 LEU A O 1
ATOM 708 N N . SER A 1 93 ? -26.837 6.390 20.674 1.00 83.44 93 SER A N 1
ATOM 709 C CA . SER A 1 93 ? -26.347 7.669 21.201 1.00 83.44 93 SER A CA 1
ATOM 710 C C . SER A 1 93 ? -26.704 8.818 20.255 1.00 83.44 93 SER A C 1
ATOM 712 O O . SER A 1 93 ? -26.191 8.926 19.140 1.00 83.44 93 SER A O 1
ATOM 714 N N . THR A 1 94 ? -27.577 9.721 20.702 1.00 84.56 94 THR A N 1
ATOM 715 C CA . THR A 1 94 ? -27.986 10.908 19.935 1.00 84.56 94 THR A CA 1
ATOM 716 C C . THR A 1 94 ? -27.115 12.134 20.201 1.00 84.56 94 THR A C 1
ATOM 718 O O . THR A 1 94 ? -27.415 13.209 19.679 1.00 84.56 94 THR A O 1
ATOM 721 N N . LEU A 1 95 ? -26.034 11.999 20.977 1.00 84.75 95 LEU A N 1
ATOM 722 C CA . LEU A 1 95 ? -25.200 13.116 21.442 1.00 84.75 95 LEU A CA 1
ATOM 723 C C . LEU A 1 95 ? -24.706 13.992 20.279 1.00 84.75 95 LEU A C 1
ATOM 725 O O . LEU A 1 95 ? -24.851 15.214 20.298 1.00 84.75 95 LEU A O 1
ATOM 729 N N . ASN A 1 96 ? -24.228 13.365 19.203 1.00 81.06 96 ASN A N 1
ATOM 730 C CA . ASN A 1 96 ? -23.721 14.071 18.023 1.00 81.06 96 ASN A CA 1
ATOM 731 C C . ASN A 1 96 ? -24.780 14.309 16.935 1.00 81.06 96 ASN A C 1
ATOM 733 O O . ASN A 1 96 ? -24.485 14.935 15.915 1.00 81.06 96 ASN A O 1
ATOM 737 N N . ARG A 1 97 ? -26.028 13.866 17.137 1.00 76.31 97 ARG A N 1
ATOM 738 C CA . ARG A 1 97 ? -27.083 13.905 16.109 1.00 76.31 97 ARG A CA 1
ATOM 739 C C . ARG A 1 97 ? -27.374 15.329 15.644 1.00 76.31 97 ARG A C 1
ATOM 741 O O . ARG A 1 97 ? -27.489 15.575 14.448 1.00 76.31 97 ARG A O 1
ATOM 748 N N . ARG A 1 98 ? -27.411 16.290 16.574 1.00 71.00 98 ARG A N 1
ATOM 749 C CA . ARG A 1 98 ? -27.627 17.712 16.255 1.00 71.00 98 ARG A CA 1
ATOM 750 C C . ARG A 1 98 ? -26.476 18.303 15.438 1.00 71.00 98 ARG A C 1
ATOM 752 O O . ARG A 1 98 ? -26.723 19.123 14.560 1.00 71.00 98 ARG A O 1
ATOM 759 N N . GLN A 1 99 ? -25.231 17.910 15.714 1.00 72.81 99 GLN A N 1
ATOM 760 C CA . GLN A 1 99 ? -24.069 18.393 14.963 1.00 72.81 99 GLN A CA 1
ATOM 761 C C . GLN A 1 99 ? -24.011 17.780 13.562 1.00 72.81 99 GLN A C 1
ATOM 763 O O . GLN A 1 99 ? -23.791 18.513 12.602 1.00 72.81 99 GLN A O 1
ATOM 768 N N . ALA A 1 100 ? -24.261 16.474 13.437 1.00 72.56 100 ALA A N 1
ATOM 769 C CA . ALA A 1 100 ? -24.344 15.790 12.147 1.00 72.56 100 ALA A CA 1
ATOM 770 C C . ALA A 1 100 ? -25.449 16.394 11.267 1.00 72.56 100 ALA A C 1
ATOM 772 O O . ALA A 1 100 ? -25.206 16.737 10.113 1.00 72.56 100 ALA A O 1
ATOM 773 N N . TYR A 1 101 ? -26.627 16.633 11.850 1.00 69.00 101 TYR A N 1
ATOM 774 C CA . TYR A 1 101 ? -27.754 17.262 11.166 1.00 69.00 101 TYR A CA 1
ATOM 775 C C . TYR A 1 101 ? -27.451 18.704 10.720 1.00 69.00 101 TYR A C 1
ATOM 777 O O . TYR A 1 101 ? -27.771 19.082 9.600 1.00 69.00 101 TYR A O 1
ATOM 785 N N . LYS A 1 102 ? -26.772 19.507 11.553 1.00 69.19 102 LYS A N 1
ATOM 786 C CA . LYS A 1 102 ? -26.371 20.883 11.200 1.00 69.19 102 LYS A CA 1
ATOM 787 C C . LYS A 1 102 ? -25.244 20.956 10.162 1.00 69.19 102 LYS A C 1
ATOM 789 O O . LYS A 1 102 ? -25.176 21.935 9.427 1.00 69.19 102 LYS A O 1
ATOM 794 N N . LYS A 1 103 ? -24.339 19.971 10.125 1.00 67.50 103 LYS A N 1
ATOM 795 C CA . LYS A 1 103 ? -23.196 19.937 9.193 1.00 67.50 103 LYS A CA 1
ATOM 796 C C . LYS A 1 103 ? -23.568 19.464 7.788 1.00 67.50 103 LYS A C 1
ATOM 798 O O . LYS A 1 103 ? -22.812 19.747 6.867 1.00 67.50 103 LYS A O 1
ATOM 803 N N . ALA A 1 104 ? -24.715 18.809 7.605 1.00 63.00 104 ALA A N 1
ATOM 804 C CA . ALA A 1 104 ? -25.173 18.271 6.321 1.00 63.00 104 ALA A CA 1
ATOM 805 C C . ALA A 1 104 ? -25.543 19.335 5.257 1.00 63.00 104 ALA A C 1
ATOM 807 O O . ALA A 1 104 ? -26.195 19.018 4.270 1.00 63.00 104 ALA A O 1
ATOM 808 N N . GLY A 1 1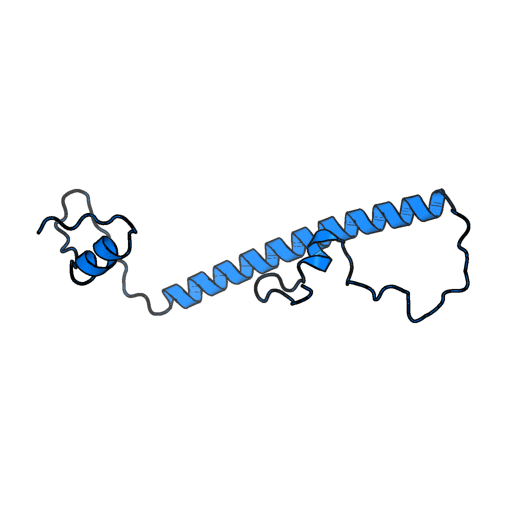05 ? -25.126 20.595 5.428 1.00 59.31 105 GLY A N 1
ATOM 809 C CA . GLY A 1 105 ? -25.163 21.641 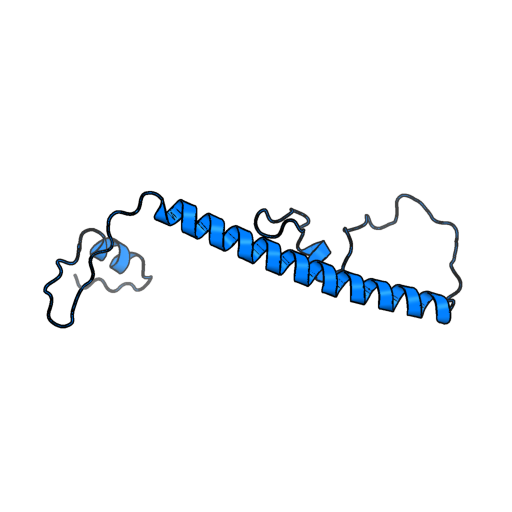4.398 1.00 59.31 105 GLY A CA 1
ATOM 810 C C . GLY A 1 105 ? -26.545 22.202 4.066 1.00 59.31 105 GLY A C 1
ATOM 811 O O . GLY A 1 105 ? -26.651 23.327 3.584 1.00 59.31 105 GLY A O 1
ATOM 812 N N . GLU A 1 106 ? -27.619 21.483 4.367 1.00 58.56 106 GLU A N 1
ATOM 813 C CA . GLU A 1 106 ? -28.964 21.975 4.135 1.00 58.56 106 GLU A CA 1
ATOM 814 C C . GLU A 1 106 ? -29.441 22.769 5.353 1.00 58.56 106 GLU A C 1
ATOM 816 O O . GLU A 1 106 ? -29.434 22.284 6.486 1.00 58.56 106 GLU A O 1
ATOM 821 N N . ARG A 1 107 ? -29.885 24.008 5.113 1.00 56.62 107 ARG A N 1
ATOM 822 C CA . ARG A 1 107 ? -30.536 24.922 6.070 1.00 56.62 107 ARG A CA 1
ATOM 823 C C . ARG A 1 107 ? -31.883 24.372 6.579 1.00 56.62 107 ARG A C 1
ATOM 825 O O . ARG A 1 107 ? -32.879 25.085 6.605 1.00 56.62 107 ARG A O 1
ATOM 832 N N . ARG A 1 108 ? -31.957 23.104 6.981 1.00 54.22 108 ARG A N 1
ATOM 833 C CA . ARG A 1 108 ? -33.155 22.467 7.532 1.00 54.22 108 ARG A CA 1
ATOM 834 C C . ARG A 1 108 ? -33.267 22.768 9.022 1.00 54.22 108 ARG A C 1
ATOM 836 O O . ARG A 1 108 ? -33.257 21.864 9.847 1.00 54.22 108 ARG A O 1
ATOM 843 N N . VAL A 1 109 ? -33.348 24.042 9.389 1.00 50.09 109 VAL A N 1
ATOM 844 C CA . VAL A 1 109 ? -33.793 24.430 10.731 1.00 50.09 109 VAL A CA 1
ATOM 845 C C . VAL A 1 109 ? -35.249 24.859 10.603 1.00 50.09 109 VAL A C 1
ATOM 847 O O . VAL A 1 109 ? -35.524 25.944 10.100 1.00 50.09 109 VAL A O 1
ATOM 850 N N . ALA A 1 110 ? -36.173 24.001 11.039 1.00 47.06 110 ALA A N 1
ATOM 851 C CA . ALA A 1 110 ? -37.459 24.495 11.515 1.00 47.06 110 ALA A CA 1
ATOM 852 C C . ALA A 1 110 ? -37.193 25.211 12.849 1.00 47.06 110 ALA A C 1
ATOM 854 O O . ALA A 1 110 ? -36.443 24.691 13.682 1.00 47.06 110 ALA A O 1
ATOM 855 N N . LYS A 1 111 ? -37.709 26.437 12.958 1.00 40.41 111 LYS A N 1
ATOM 856 C CA . LYS A 1 111 ? -37.642 27.285 14.154 1.00 40.41 111 LYS A CA 1
ATOM 857 C C . LYS A 1 111 ? -38.312 26.614 15.345 1.00 40.41 111 LYS A C 1
ATOM 859 O O . LYS A 1 111 ? -39.350 25.958 15.117 1.00 40.41 111 LYS A O 1
#

Radius of gyration: 26.44 Å; chains: 1; bounding box: 64×38×57 Å

Organism: NCBI:txid2804962

Secondary structure (DSSP, 8-state):
--PBPTTTSSBHHHHHHSS----SS-SS---------HHHHHHHHHHHHHHHHHHHHHHHHHHHHHHHHHHHHHHTT--------TT-------TTHHHHHHHSSS-----

Foldseek 3Di:
DFDQDPQQRGGPCCLVFVDHDADPPHPDPPVPPPDCDPVVVVVVVVVRVVSNVVSVVSSVVSNVVSVVVVVCVVCVPPDDDDDDDPPDDDDDDCPCVVVVVVPPPDPPDDD